Protein AF-A4J8S8-F1 (afdb_monomer)

Mean predicted aligned error: 11.5 Å

Secondary structure (DSSP, 8-state):
-HHHHHHHHHHHHHHHHHHHHHHHHSTTHHHHHHHHHHHHHTTSS-HHHHHHHHHHHT-

pLDDT: mean 81.69, std 15.5, range [48.91, 96.81]

Foldseek 3Di:
DVVVVVVVVVVVVCVVVVVVVVCVVCCPLVVQLVVLVVCVVVVVDDPVVSVVVNVVSVD

Radius of gyration: 20.22 Å; Cα contacts (8 Å, |Δi|>4): 17; chains: 1; bounding box: 49×19×45 Å

InterPro domains:
  IPR018649 SHOCT domain [PF09851] (32-57)

Organism: Desulforamulus reducens (strain ATCC BAA-1160 / DSM 100696 / MI-1) (NCBI:txid349161)

Structure (mmCIF, N/CA/C/O backbone):
data_AF-A4J8S8-F1
#
_entry.id   AF-A4J8S8-F1
#
loop_
_atom_site.group_PDB
_atom_site.id
_atom_site.type_symbol
_atom_site.label_atom_id
_atom_site.label_alt_id
_atom_site.label_comp_id
_atom_site.label_asym_id
_atom_site.label_entity_id
_atom_site.label_seq_id
_atom_site.pdbx_PDB_ins_code
_atom_site.Cartn_x
_atom_site.Cartn_y
_atom_site.Cartn_z
_atom_site.occupancy
_atom_site.B_iso_or_equiv
_atom_site.auth_seq_id
_atom_site.auth_comp_id
_atom_site.auth_asym_id
_atom_site.auth_atom_id
_atom_site.pdbx_PDB_model_num
ATOM 1 N N . MET A 1 1 ? 37.180 10.013 -30.058 1.00 74.69 1 MET A N 1
ATOM 2 C CA . MET A 1 1 ? 35.789 9.516 -29.906 1.00 74.69 1 MET A CA 1
ATOM 3 C C . MET A 1 1 ? 35.483 8.875 -28.545 1.00 74.69 1 MET A C 1
ATOM 5 O O . MET A 1 1 ? 34.345 8.502 -28.318 1.00 74.69 1 MET A O 1
ATOM 9 N N . LEU A 1 2 ? 36.440 8.791 -27.609 1.00 83.44 2 LEU A N 1
ATOM 10 C CA . LEU A 1 2 ? 36.223 8.161 -26.295 1.00 83.44 2 LEU A CA 1
ATOM 11 C C . LEU A 1 2 ? 35.476 9.057 -25.290 1.00 83.44 2 LEU A C 1
ATOM 13 O O . LEU A 1 2 ? 34.693 8.567 -24.486 1.00 83.44 2 LEU A O 1
ATOM 17 N N . ILE A 1 3 ? 35.676 10.373 -25.377 1.00 89.25 3 ILE A N 1
ATOM 18 C CA . ILE A 1 3 ? 35.054 11.375 -24.496 1.00 89.25 3 ILE A CA 1
ATOM 19 C C . ILE A 1 3 ? 33.511 11.341 -24.544 1.00 89.25 3 ILE A C 1
ATOM 21 O O . ILE A 1 3 ? 32.904 11.252 -23.476 1.00 89.25 3 ILE A O 1
ATOM 25 N N . PRO A 1 4 ? 32.845 11.347 -25.720 1.00 86.44 4 PRO A N 1
ATOM 26 C CA . PRO A 1 4 ? 31.385 11.248 -25.757 1.00 86.44 4 PRO A CA 1
ATOM 27 C C . PRO A 1 4 ? 30.870 9.909 -25.211 1.00 86.44 4 PRO A C 1
ATOM 29 O O . PRO A 1 4 ? 29.823 9.882 -24.575 1.00 86.44 4 PRO A O 1
ATOM 32 N N . LEU A 1 5 ? 31.621 8.816 -25.383 1.00 90.31 5 LEU A N 1
ATOM 33 C CA . LEU A 1 5 ? 31.240 7.494 -24.878 1.00 90.31 5 LEU A CA 1
ATOM 34 C C . LEU A 1 5 ? 31.306 7.421 -23.342 1.00 90.31 5 LEU A C 1
ATOM 36 O O . LEU A 1 5 ? 30.410 6.870 -22.707 1.00 90.31 5 LEU A O 1
ATOM 40 N N . ALA A 1 6 ? 32.330 8.035 -22.742 1.00 91.50 6 ALA A N 1
ATOM 41 C CA . ALA A 1 6 ? 32.475 8.131 -21.291 1.00 91.50 6 ALA A CA 1
ATOM 42 C C . ALA A 1 6 ? 31.377 9.000 -20.651 1.00 91.50 6 ALA A C 1
ATOM 44 O O . ALA A 1 6 ? 30.816 8.625 -19.622 1.00 91.50 6 ALA A O 1
ATOM 45 N N . LEU A 1 7 ? 31.023 10.125 -21.286 1.00 91.00 7 LEU A N 1
ATOM 46 C CA . LEU A 1 7 ? 29.917 10.981 -20.840 1.00 91.00 7 LEU A CA 1
ATOM 47 C C . LEU A 1 7 ? 28.576 10.243 -20.885 1.00 91.00 7 LEU A C 1
ATOM 49 O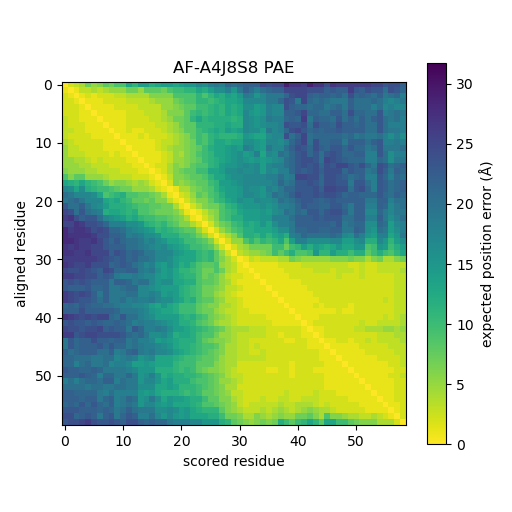 O . LEU A 1 7 ? 27.795 10.329 -19.941 1.00 91.00 7 LEU A O 1
ATOM 53 N N . LEU A 1 8 ? 28.332 9.474 -21.946 1.00 89.12 8 LEU A N 1
ATOM 54 C CA . LEU A 1 8 ? 27.104 8.698 -22.100 1.00 89.12 8 LEU A CA 1
ATOM 55 C C . LEU A 1 8 ? 26.998 7.606 -21.021 1.00 89.12 8 LEU A C 1
ATOM 57 O O . LEU A 1 8 ? 25.945 7.447 -20.407 1.00 89.12 8 LEU A O 1
ATOM 61 N N . GLY A 1 9 ? 28.110 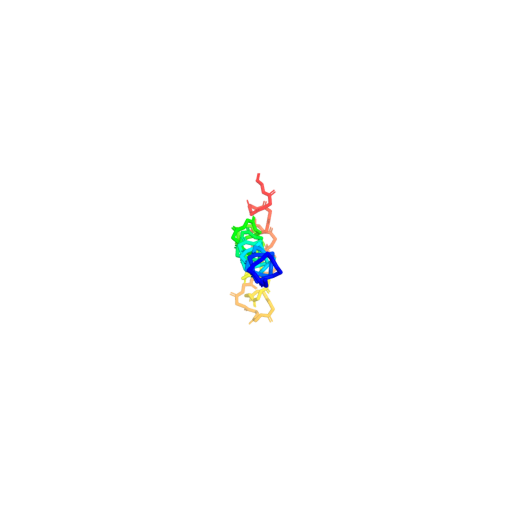6.934 -20.703 1.00 91.75 9 GLY A N 1
ATOM 62 C CA . GLY A 1 9 ? 28.183 5.989 -19.584 1.00 91.75 9 GLY A CA 1
ATOM 63 C C . GLY A 1 9 ? 27.905 6.634 -18.221 1.00 91.75 9 GLY A C 1
ATOM 64 O O . GLY A 1 9 ? 27.179 6.059 -17.412 1.00 91.75 9 GLY A O 1
ATOM 65 N N . LEU A 1 10 ? 28.415 7.847 -17.978 1.00 90.31 10 LEU A N 1
ATOM 66 C CA . LEU A 1 10 ? 28.181 8.588 -16.733 1.00 90.31 10 LEU A CA 1
ATOM 67 C C . LEU A 1 10 ? 26.699 8.955 -16.553 1.00 90.31 10 LEU A C 1
ATOM 69 O O . LEU A 1 10 ? 26.154 8.800 -15.461 1.00 90.31 10 LEU A O 1
ATOM 73 N N . VAL A 1 11 ? 26.038 9.402 -17.626 1.00 87.25 11 VAL A N 1
ATOM 74 C CA . VAL A 1 11 ? 24.606 9.745 -17.614 1.00 87.25 11 VAL A CA 1
ATOM 75 C C . VAL A 1 11 ? 23.753 8.512 -17.313 1.00 87.25 11 VAL A C 1
ATOM 77 O O . VAL A 1 11 ? 22.870 8.574 -16.457 1.00 87.25 11 VAL A O 1
ATOM 80 N N . VAL A 1 12 ? 24.048 7.376 -17.953 1.00 89.00 12 VAL A N 1
ATOM 81 C CA . VAL A 1 12 ? 23.344 6.106 -17.703 1.00 89.00 12 VAL A CA 1
ATOM 82 C C . VAL A 1 12 ? 23.573 5.624 -16.268 1.00 89.00 12 VAL A C 1
ATOM 84 O O . VAL A 1 12 ? 22.617 5.264 -15.581 1.00 89.00 12 VAL A O 1
ATOM 87 N N . TYR A 1 13 ? 24.816 5.673 -15.781 1.00 87.56 13 TYR A N 1
ATOM 88 C CA . TYR A 1 13 ? 25.153 5.315 -14.402 1.00 87.56 13 TYR A CA 1
ATOM 89 C C . TYR A 1 13 ? 24.378 6.166 -13.388 1.00 87.56 13 TYR A C 1
ATOM 91 O O . TYR A 1 13 ? 23.812 5.636 -12.430 1.00 87.56 13 TYR A O 1
ATOM 99 N N . TRP A 1 14 ? 24.301 7.480 -13.612 1.00 84.75 14 TRP A N 1
ATOM 100 C CA . TRP A 1 14 ? 23.580 8.388 -12.724 1.00 84.75 14 TRP A CA 1
ATOM 101 C C . TRP A 1 14 ? 22.064 8.163 -12.765 1.00 84.75 14 TRP A C 1
ATOM 103 O O . TRP A 1 14 ? 21.432 8.151 -11.708 1.00 84.75 14 TRP A O 1
ATOM 113 N N . ALA A 1 15 ? 21.485 7.909 -13.941 1.00 80.56 15 ALA A N 1
ATOM 114 C CA . ALA A 1 15 ? 20.059 7.621 -14.095 1.00 80.56 15 ALA A CA 1
ATOM 115 C C . ALA A 1 15 ? 19.637 6.339 -13.352 1.00 80.56 15 ALA A C 1
ATOM 117 O O . ALA A 1 15 ? 18.672 6.357 -12.585 1.00 80.56 15 ALA A O 1
ATOM 118 N N . VAL A 1 16 ? 20.397 5.248 -13.503 1.00 78.62 16 VAL A N 1
ATOM 119 C CA . VAL A 1 16 ? 20.109 3.972 -12.823 1.00 78.62 16 VAL A CA 1
ATOM 120 C C . VAL A 1 16 ? 20.317 4.093 -11.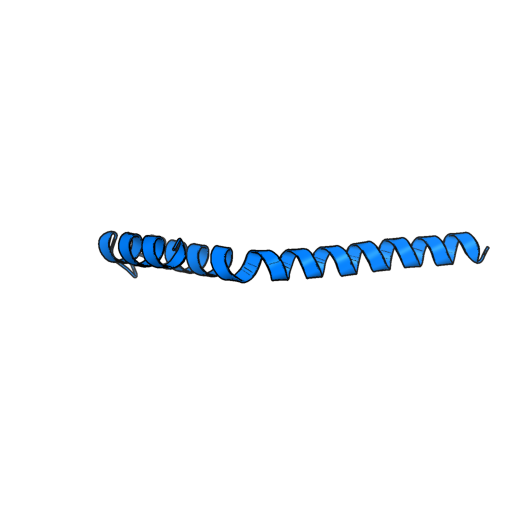309 1.00 78.62 16 VAL A C 1
ATOM 122 O O . VAL A 1 16 ? 19.473 3.657 -10.528 1.00 78.62 16 VAL A O 1
ATOM 125 N N . ASN A 1 17 ? 21.397 4.744 -10.868 1.00 74.12 17 ASN A N 1
ATOM 126 C CA . ASN A 1 17 ? 21.703 4.902 -9.443 1.00 74.12 17 ASN A CA 1
ATOM 127 C C . ASN A 1 17 ? 20.742 5.870 -8.722 1.00 74.12 17 ASN A C 1
ATOM 129 O O . ASN A 1 17 ? 20.526 5.734 -7.518 1.00 74.12 17 ASN A O 1
ATOM 133 N N . SER A 1 18 ? 20.147 6.830 -9.438 1.00 62.97 18 SER A N 1
ATOM 134 C CA . SER A 1 18 ? 19.176 7.782 -8.873 1.00 62.97 18 SER A CA 1
ATOM 135 C C . SER A 1 18 ? 17.766 7.189 -8.771 1.00 62.97 18 SER A C 1
ATOM 137 O O . SER A 1 18 ? 17.075 7.437 -7.784 1.00 62.97 18 SER A O 1
ATOM 139 N N . GLY A 1 19 ? 17.357 6.343 -9.726 1.00 59.28 19 GLY A N 1
ATOM 140 C CA . GLY A 1 19 ? 16.067 5.640 -9.672 1.00 59.28 19 GLY A CA 1
ATOM 141 C C . GLY A 1 19 ? 15.971 4.639 -8.514 1.00 59.28 19 GLY A C 1
ATOM 142 O O . GLY A 1 19 ? 14.956 4.579 -7.825 1.00 59.28 19 GLY A O 1
ATOM 143 N N . VAL A 1 20 ? 17.056 3.909 -8.231 1.00 56.91 20 VAL A N 1
ATOM 144 C CA . VAL A 1 20 ? 17.082 2.893 -7.160 1.00 56.91 20 VAL A CA 1
ATOM 145 C C . VAL A 1 20 ? 17.103 3.521 -5.760 1.00 56.91 20 VAL A C 1
ATOM 147 O O . VAL A 1 20 ? 16.469 3.010 -4.838 1.00 56.91 20 VAL A O 1
ATOM 150 N N . LYS A 1 21 ? 17.787 4.658 -5.581 1.00 51.62 21 LYS A N 1
ATOM 151 C CA . LYS A 1 21 ? 17.874 5.332 -4.273 1.00 51.62 21 LYS A CA 1
ATOM 152 C C . LYS A 1 21 ? 16.576 6.030 -3.863 1.00 51.62 21 LYS A C 1
ATOM 154 O O . LYS A 1 21 ? 16.287 6.089 -2.670 1.00 51.62 21 LYS A O 1
ATOM 159 N N . ASN A 1 22 ? 15.778 6.500 -4.823 1.00 52.62 22 ASN A N 1
ATOM 160 C CA . ASN A 1 22 ? 14.470 7.092 -4.534 1.00 52.62 22 ASN A CA 1
ATOM 161 C C . ASN A 1 22 ? 13.409 6.030 -4.196 1.00 52.62 22 ASN A C 1
ATOM 163 O O . ASN A 1 22 ? 12.609 6.257 -3.296 1.00 52.62 22 ASN A O 1
ATOM 167 N N . ALA A 1 23 ? 13.470 4.836 -4.798 1.00 52.91 23 ALA A N 1
ATOM 168 C CA . ALA A 1 23 ? 12.554 3.738 -4.464 1.00 52.91 23 ALA A CA 1
ATOM 169 C C . ALA A 1 23 ? 12.746 3.185 -3.034 1.00 52.91 23 ALA A C 1
ATOM 171 O O . ALA A 1 23 ? 11.794 2.727 -2.408 1.00 52.91 23 ALA A O 1
ATOM 172 N N . LEU A 1 24 ? 13.968 3.244 -2.490 1.00 52.22 24 LEU A N 1
ATOM 173 C CA . LEU A 1 24 ? 14.278 2.711 -1.156 1.00 52.22 24 LEU A CA 1
ATOM 174 C C . LEU A 1 24 ? 14.037 3.709 -0.012 1.00 52.22 24 LEU A C 1
ATOM 176 O O . LEU A 1 24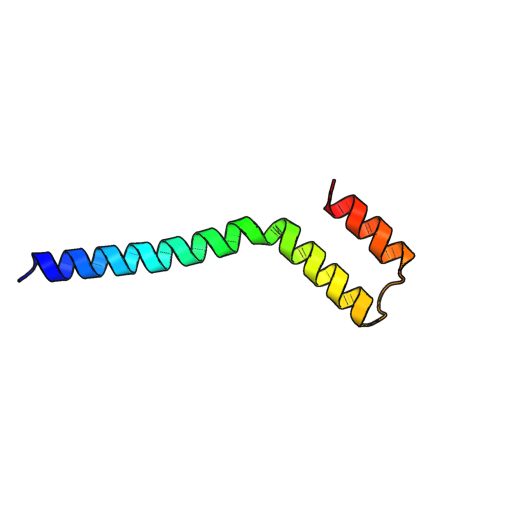 ? 13.866 3.288 1.129 1.00 52.22 24 LEU A O 1
ATOM 180 N N . LYS A 1 25 ? 14.009 5.021 -0.287 1.00 48.91 25 LYS A N 1
ATOM 181 C CA . LYS A 1 25 ? 13.856 6.052 0.757 1.00 48.91 25 LYS A CA 1
ATOM 182 C C . LYS A 1 25 ? 12.392 6.417 1.053 1.00 48.91 25 LYS A C 1
ATOM 184 O O . LYS A 1 25 ? 12.106 6.908 2.139 1.00 48.91 25 LYS A O 1
ATOM 189 N N . GLU A 1 26 ? 11.467 6.124 0.138 1.00 52.25 26 GLU A N 1
ATOM 190 C CA . GLU A 1 26 ? 10.015 6.311 0.327 1.00 52.25 26 GLU A CA 1
ATOM 191 C C . GLU A 1 26 ? 9.305 5.074 0.921 1.00 52.25 26 GLU A C 1
ATOM 193 O O . GLU A 1 26 ? 8.177 5.163 1.408 1.00 52.25 26 GLU A O 1
ATOM 198 N N . GLY A 1 27 ? 9.964 3.910 0.920 1.00 50.72 27 GLY A N 1
ATOM 199 C CA . GLY A 1 27 ? 9.304 2.605 1.050 1.00 50.72 27 GLY A CA 1
ATOM 200 C C . GLY A 1 27 ? 8.859 2.160 2.448 1.00 50.72 27 GLY A C 1
ATOM 201 O O . GLY A 1 27 ? 8.041 1.251 2.534 1.00 50.72 27 GLY A O 1
ATOM 202 N N . SER A 1 28 ? 9.340 2.763 3.541 1.00 54.59 28 SER A N 1
ATOM 203 C CA . SER A 1 28 ? 9.003 2.251 4.885 1.00 54.59 28 SER A CA 1
ATOM 204 C C . SER A 1 28 ? 7.639 2.747 5.389 1.00 54.59 28 SER A C 1
ATOM 206 O O . SER A 1 28 ? 6.796 1.953 5.795 1.00 54.59 28 SER A O 1
ATOM 208 N N . SER A 1 29 ? 7.374 4.056 5.292 1.00 56.41 29 SER A N 1
ATOM 209 C CA . SER A 1 29 ? 6.095 4.645 5.726 1.00 56.41 29 SER A CA 1
ATOM 210 C C . SER A 1 29 ? 5.024 4.583 4.628 1.00 56.41 29 SER A C 1
ATOM 212 O O . SER A 1 29 ? 3.881 4.212 4.900 1.00 56.41 29 SER A O 1
ATOM 214 N N . SER A 1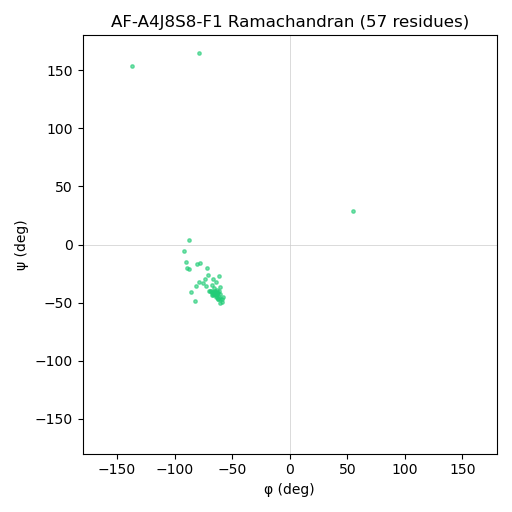 30 ? 5.400 4.854 3.369 1.00 63.03 30 SER A N 1
ATOM 215 C CA . SER A 1 30 ? 4.455 4.830 2.242 1.00 63.03 30 SER A CA 1
ATOM 216 C C . SER A 1 30 ? 3.934 3.413 1.972 1.00 63.03 30 SER A C 1
ATOM 218 O O . SER A 1 30 ? 2.732 3.215 1.810 1.00 63.03 30 SER A O 1
ATOM 220 N N . GLY A 1 31 ? 4.808 2.399 2.042 1.00 80.00 31 GLY A N 1
ATOM 221 C CA . GLY A 1 31 ? 4.423 1.000 1.828 1.00 80.00 31 GLY A CA 1
ATOM 222 C C . GLY A 1 31 ? 3.473 0.457 2.899 1.00 80.00 31 GLY A C 1
ATOM 223 O O . GLY A 1 31 ? 2.489 -0.205 2.574 1.00 80.00 31 GLY A O 1
ATOM 224 N N . ALA A 1 32 ? 3.716 0.770 4.176 1.00 85.75 32 ALA A N 1
ATOM 225 C CA . ALA A 1 32 ? 2.849 0.321 5.265 1.00 85.75 32 ALA A CA 1
ATOM 226 C C . ALA A 1 32 ? 1.440 0.933 5.176 1.00 85.75 32 ALA A C 1
ATOM 228 O O . ALA A 1 32 ? 0.445 0.222 5.336 1.00 85.75 32 ALA A O 1
ATOM 229 N N . LEU A 1 33 ? 1.345 2.229 4.859 1.00 88.12 33 LEU A N 1
ATOM 230 C CA . LEU A 1 33 ? 0.062 2.905 4.659 1.00 88.12 33 LEU A CA 1
ATOM 231 C C . LEU A 1 33 ? -0.699 2.369 3.441 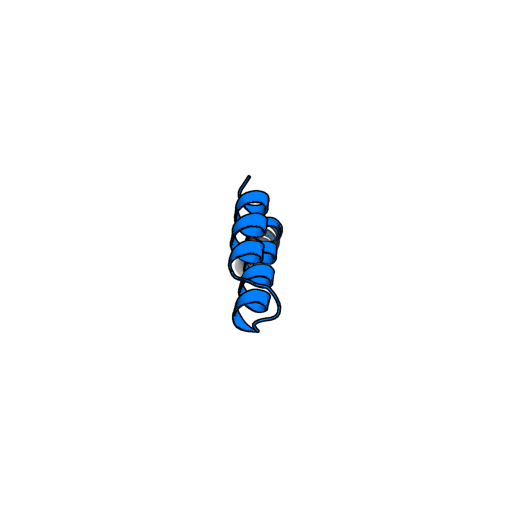1.00 88.12 33 LEU A C 1
ATOM 233 O O . LEU A 1 33 ? -1.922 2.236 3.507 1.00 88.12 33 LEU A O 1
ATOM 237 N N . ASP A 1 34 ? -0.003 2.039 2.354 1.00 88.38 34 ASP A N 1
ATOM 238 C CA . ASP A 1 34 ? -0.632 1.516 1.139 1.00 88.38 34 ASP A CA 1
ATOM 239 C C . ASP A 1 34 ? -1.175 0.092 1.347 1.00 88.38 34 ASP A C 1
ATOM 241 O O . ASP A 1 34 ? -2.316 -0.211 0.988 1.00 88.38 34 ASP A O 1
ATOM 245 N N . ILE A 1 35 ? -0.428 -0.756 2.066 1.00 91.44 35 ILE A N 1
ATOM 246 C CA . ILE A 1 35 ? -0.904 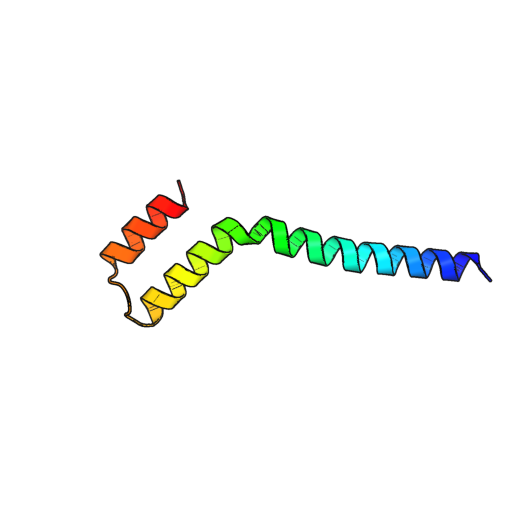-2.076 2.509 1.00 91.44 35 ILE A CA 1
ATOM 247 C C . ILE A 1 35 ? -2.137 -1.925 3.405 1.00 91.44 35 ILE A C 1
ATOM 249 O O . ILE A 1 35 ? -3.140 -2.613 3.200 1.00 91.44 35 ILE A O 1
ATOM 253 N N . LEU A 1 36 ? -2.089 -1.016 4.381 1.00 92.31 36 LEU A N 1
ATOM 254 C CA . LEU A 1 36 ? -3.200 -0.779 5.299 1.00 92.31 36 LEU A CA 1
ATOM 255 C C . LEU A 1 36 ? -4.460 -0.319 4.544 1.00 92.31 36 LEU A C 1
ATOM 257 O O . LEU A 1 36 ? -5.559 -0.819 4.792 1.00 92.31 36 LEU A O 1
ATOM 261 N N . LYS A 1 37 ? -4.298 0.578 3.565 1.00 92.56 37 LYS A N 1
ATOM 262 C CA . LYS A 1 37 ? -5.375 1.051 2.685 1.00 92.56 37 LYS A CA 1
ATOM 263 C C . LYS A 1 37 ? -5.952 -0.075 1.830 1.00 92.56 37 LYS A C 1
ATOM 265 O O . LYS A 1 37 ? -7.172 -0.176 1.704 1.00 92.56 37 LYS A O 1
ATOM 270 N N . SER A 1 38 ? -5.100 -0.942 1.283 1.00 94.19 38 SER A N 1
ATOM 271 C CA . SER A 1 38 ? -5.532 -2.092 0.487 1.00 94.19 38 SER A CA 1
ATOM 272 C C . SER A 1 38 ? -6.367 -3.083 1.300 1.00 94.19 38 SER A C 1
ATOM 274 O O . SER A 1 38 ? -7.336 -3.619 0.766 1.00 94.19 38 SER A O 1
ATOM 276 N N . ARG A 1 39 ? -6.021 -3.332 2.569 1.00 94.88 39 ARG A N 1
ATOM 277 C CA . ARG A 1 39 ? -6.789 -4.232 3.449 1.00 94.88 39 ARG A CA 1
ATOM 278 C C . ARG A 1 39 ? -8.161 -3.660 3.788 1.00 94.88 39 ARG A C 1
ATOM 280 O O . ARG A 1 39 ? -9.155 -4.379 3.716 1.00 94.88 39 ARG A O 1
ATOM 287 N N . TYR A 1 40 ? -8.229 -2.359 4.071 1.00 95.94 40 TYR A N 1
ATOM 288 C CA . TYR A 1 40 ? -9.499 -1.668 4.300 1.00 95.94 40 TYR A CA 1
ATOM 289 C C . TYR A 1 40 ? -10.406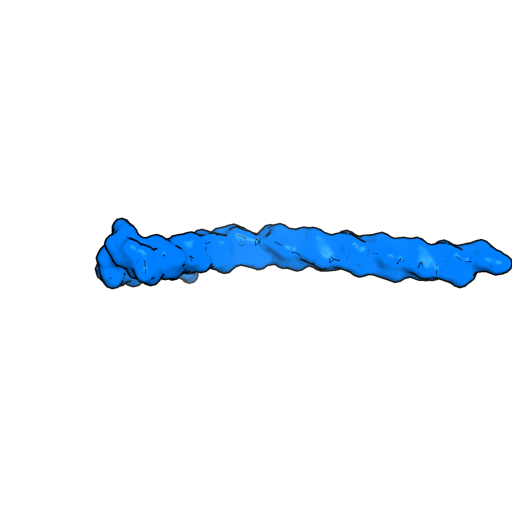 -1.714 3.062 1.00 95.94 40 TYR A C 1
ATOM 291 O O . TYR A 1 40 ? -11.570 -2.083 3.162 1.00 95.94 40 TYR A O 1
ATOM 299 N N . ALA A 1 41 ? -9.860 -1.447 1.869 1.00 95.94 41 ALA A N 1
ATOM 300 C CA . ALA A 1 41 ? -10.619 -1.508 0.615 1.00 95.94 41 ALA A CA 1
ATOM 301 C C . ALA A 1 41 ? -11.174 -2.912 0.302 1.00 95.94 41 ALA A C 1
ATOM 303 O O . ALA A 1 41 ? -12.188 -3.045 -0.380 1.00 95.94 41 ALA A O 1
ATOM 304 N N . ARG A 1 42 ? -10.514 -3.961 0.804 1.00 96.62 42 ARG A N 1
ATOM 305 C CA . ARG A 1 42 ? -10.946 -5.360 0.681 1.00 96.62 42 ARG A CA 1
ATOM 306 C C . ARG A 1 42 ? -11.897 -5.795 1.806 1.00 96.62 42 ARG A C 1
ATOM 308 O O . ARG A 1 42 ? -12.271 -6.962 1.834 1.00 96.62 42 ARG A O 1
ATOM 315 N N . ASN A 1 43 ? -12.297 -4.882 2.699 1.00 94.50 43 ASN A N 1
ATOM 316 C CA . ASN A 1 43 ? -13.069 -5.156 3.918 1.00 94.50 43 ASN A CA 1
ATOM 317 C C . ASN A 1 43 ? -12.418 -6.215 4.834 1.00 94.50 43 ASN A C 1
ATOM 319 O O . ASN A 1 43 ? -13.112 -6.930 5.549 1.00 94.50 43 ASN A O 1
ATOM 323 N N . GLU A 1 44 ? -11.084 -6.337 4.811 1.00 96.81 44 GLU A N 1
ATOM 324 C CA . GLU A 1 44 ? -10.341 -7.260 5.688 1.00 96.81 44 GLU A CA 1
ATOM 325 C C . GLU A 1 44 ? -10.130 -6.692 7.099 1.00 96.81 44 GLU A C 1
ATOM 327 O O . GLU A 1 44 ? -9.791 -7.436 8.015 1.00 96.81 44 GLU A O 1
ATOM 332 N N . ILE A 1 45 ? -10.304 -5.380 7.261 1.00 95.75 45 ILE A N 1
ATOM 333 C CA . ILE A 1 45 ? -10.233 -4.657 8.532 1.00 95.75 45 ILE A CA 1
ATOM 334 C C . ILE A 1 45 ? -11.375 -3.647 8.604 1.00 95.75 45 ILE A C 1
ATOM 336 O O . ILE A 1 45 ? -11.855 -3.159 7.577 1.00 95.75 45 ILE A O 1
ATOM 340 N N . THR A 1 46 ? -11.783 -3.309 9.819 1.00 95.88 46 THR A N 1
ATOM 341 C CA . THR A 1 46 ? -12.809 -2.295 10.079 1.00 95.88 46 THR A CA 1
ATOM 342 C C . THR A 1 46 ? -12.256 -0.870 9.961 1.00 95.88 46 THR A C 1
ATOM 344 O O . THR A 1 46 ? -11.044 -0.642 9.977 1.00 95.88 46 THR A O 1
ATOM 347 N N . GLU A 1 47 ? -13.148 0.121 9.859 1.00 94.31 47 GLU A N 1
ATOM 348 C CA . GLU A 1 47 ? -12.756 1.538 9.831 1.00 94.31 47 GLU A CA 1
ATOM 349 C C . GLU A 1 47 ? -12.022 1.960 11.118 1.00 94.31 47 GLU A C 1
ATOM 351 O O . GLU A 1 47 ? -11.058 2.728 11.061 1.00 94.31 47 GLU A O 1
ATOM 356 N N . ASP A 1 48 ? -12.435 1.422 12.268 1.00 96.25 48 ASP A N 1
ATOM 357 C CA . ASP A 1 48 ? -11.814 1.708 13.564 1.00 96.25 48 ASP A CA 1
ATOM 358 C C . ASP A 1 48 ? -10.383 1.162 13.645 1.00 96.25 48 ASP A C 1
ATOM 360 O O . ASP A 1 48 ? -9.469 1.861 14.092 1.00 96.25 48 ASP A O 1
ATOM 364 N N . GLU A 1 49 ? -10.162 -0.064 13.165 1.00 94.38 49 GLU A N 1
ATOM 365 C CA . GLU A 1 49 ? -8.826 -0.662 13.070 1.00 94.38 49 GLU A CA 1
ATOM 366 C C . GLU A 1 49 ? -7.936 0.111 12.095 1.00 94.38 49 GLU A C 1
ATOM 368 O O . GLU A 1 49 ? -6.780 0.401 12.410 1.00 94.38 49 GLU A O 1
ATOM 373 N N . TYR A 1 50 ? -8.481 0.510 10.942 1.00 95.00 50 TYR A N 1
ATOM 374 C CA . TYR A 1 50 ? -7.768 1.330 9.967 1.00 95.00 50 TYR A CA 1
ATOM 375 C C . TYR A 1 50 ? -7.309 2.661 10.576 1.00 95.00 50 TYR A C 1
ATOM 377 O O . TYR A 1 50 ? -6.146 3.037 10.421 1.00 95.00 50 TYR A O 1
ATOM 385 N N . LYS A 1 51 ? -8.189 3.368 11.296 1.00 94.12 51 LYS A N 1
ATOM 386 C CA . LYS A 1 51 ? -7.860 4.653 11.933 1.00 94.12 51 LYS A CA 1
ATOM 387 C C . LYS A 1 51 ? -6.763 4.509 12.985 1.00 94.12 51 LYS A C 1
ATOM 389 O O . LYS A 1 51 ? -5.804 5.275 12.933 1.00 94.12 51 LYS A O 1
ATOM 394 N N . LYS A 1 52 ? -6.859 3.512 13.873 1.00 95.12 52 LYS A N 1
ATOM 395 C CA . LYS A 1 52 ? -5.848 3.264 14.917 1.00 95.12 52 LYS A CA 1
ATOM 396 C C . LYS A 1 52 ? -4.469 2.967 14.330 1.00 95.12 52 LYS A C 1
ATOM 398 O O . LYS A 1 52 ? -3.493 3.606 14.704 1.00 95.12 52 LYS A O 1
ATOM 403 N N . LEU A 1 53 ? -4.400 2.040 13.374 1.00 93.25 53 LEU A N 1
ATOM 404 C CA . LEU A 1 53 ? -3.137 1.638 12.747 1.00 93.25 53 LEU A CA 1
ATOM 405 C C . LEU A 1 53 ? -2.530 2.766 11.907 1.00 93.25 53 LEU A C 1
ATOM 407 O O . LEU A 1 53 ? -1.313 2.924 11.860 1.00 93.25 53 LEU A O 1
ATOM 411 N N . LYS A 1 54 ? -3.369 3.579 11.257 1.00 91.81 54 LYS A N 1
ATOM 412 C CA . LYS A 1 54 ? -2.919 4.756 10.512 1.00 91.81 54 LYS A CA 1
ATOM 413 C C . LYS A 1 54 ? -2.300 5.803 11.437 1.00 91.81 54 LYS A C 1
ATOM 415 O O . LYS A 1 54 ? -1.277 6.378 11.080 1.00 91.81 54 LYS A O 1
ATOM 420 N N . GLU A 1 55 ? -2.917 6.052 12.589 1.00 91.44 55 GLU A N 1
ATOM 421 C CA . GLU A 1 55 ? -2.411 6.995 13.589 1.00 91.44 55 GLU A CA 1
ATOM 422 C C . GLU A 1 55 ? -1.062 6.525 14.150 1.00 91.44 55 GLU A C 1
ATOM 424 O O . GLU A 1 55 ? -0.116 7.308 14.199 1.00 91.44 55 GLU A O 1
ATOM 429 N N . GLU A 1 56 ? -0.937 5.230 14.447 1.00 88.88 56 GLU A N 1
ATOM 430 C CA . GLU A 1 56 ? 0.304 4.598 14.908 1.00 88.88 56 GLU A CA 1
ATOM 431 C C . GLU A 1 56 ? 1.433 4.654 13.864 1.00 88.88 56 GLU A C 1
ATOM 433 O O . GLU A 1 56 ? 2.566 4.967 14.210 1.00 88.88 56 GLU A O 1
ATOM 438 N N . LEU A 1 57 ? 1.126 4.436 12.578 1.00 85.38 57 LEU A N 1
ATOM 439 C CA . LEU A 1 57 ? 2.089 4.539 11.468 1.00 85.38 57 LEU A CA 1
ATOM 440 C C . LEU A 1 57 ? 2.510 5.977 11.129 1.00 85.38 57 LEU A C 1
ATOM 442 O O . LEU A 1 57 ? 3.517 6.176 10.447 1.00 85.38 57 LEU A O 1
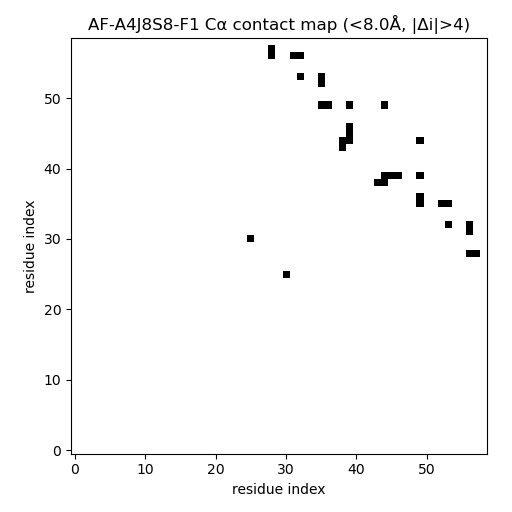ATOM 446 N N . SER A 1 58 ? 1.714 6.966 11.537 1.00 78.56 58 SER A N 1
ATOM 447 C CA . SER A 1 58 ? 1.996 8.391 11.323 1.00 78.56 58 SER A CA 1
ATOM 448 C C . SER A 1 58 ? 2.753 9.055 12.476 1.00 78.56 58 SER A C 1
ATOM 450 O O . SER A 1 58 ? 3.096 10.234 12.369 1.00 78.56 58 SER A O 1
ATOM 452 N N . ARG A 1 59 ? 2.964 8.317 13.570 1.00 67.94 59 ARG A N 1
ATOM 453 C CA . ARG A 1 59 ? 3.591 8.776 14.811 1.00 67.94 59 ARG A CA 1
ATOM 454 C C . ARG A 1 59 ? 5.107 8.612 14.778 1.00 67.94 59 ARG A C 1
ATOM 456 O O . ARG A 1 59 ? 5.774 9.474 15.389 1.00 67.94 59 ARG A O 1
#

Solvent-accessible surface area (backbone atoms only — not comparable to full-atom values): 3461 Å² total; per-residue (Å²): 124,62,67,66,54,53,53,51,50,51,54,52,53,50,52,57,58,52,56,56,56,55,61,65,74,53,44,71,62,54,46,52,54,50,54,51,49,53,37,44,76,68,66,75,46,54,73,68,56,49,52,54,54,51,51,63,71,73,107

Sequence (59 aa):
MLIPLALLGLVVYWAVNSGVKNALKEGSSSGALDILKSRYARNEITEDEYKKLKEELSR